Protein AF-A0A2V7GIM9-F1 (afdb_monomer)

Solvent-accessible surface area (backbone atoms only — not comparable to full-atom values): 9422 Å² total; per-residue (Å²): 139,86,80,88,76,72,84,73,80,73,72,78,61,65,53,67,63,50,50,53,49,52,52,52,50,52,51,50,53,53,51,40,52,75,70,67,44,66,93,39,81,30,54,75,50,49,66,58,53,51,53,49,50,50,38,48,50,48,23,52,50,45,50,46,54,62,48,48,76,76,36,71,74,48,59,63,54,50,56,54,47,54,58,53,47,54,73,57,29,66,76,93,49,62,72,84,76,50,60,102,47,71,67,38,56,54,35,72,69,33,68,66,32,55,52,51,50,52,53,45,36,22,61,64,69,36,42,74,79,55,64,67,60,53,51,51,53,45,52,53,32,52,50,46,31,55,50,27,52,53,50,44,62,70,45,47,74,62,54,68,76,79,109

Structure (mmCIF, N/CA/C/O backbone):
data_AF-A0A2V7GIM9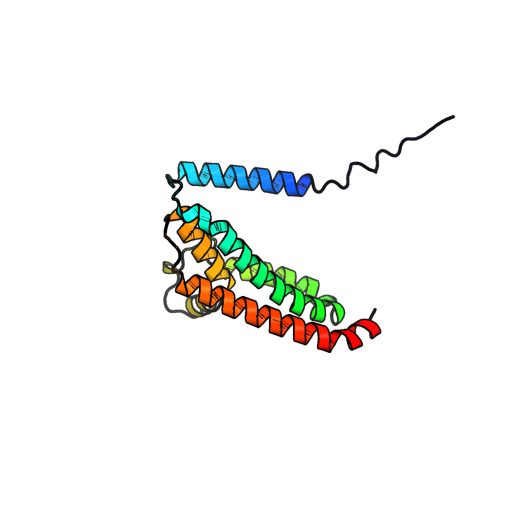-F1
#
_entry.id   AF-A0A2V7GIM9-F1
#
loop_
_atom_site.group_PDB
_atom_site.id
_atom_site.type_symbol
_atom_site.label_atom_id
_atom_site.label_alt_id
_atom_site.label_comp_id
_atom_site.label_asym_id
_atom_site.label_entity_id
_atom_site.label_seq_id
_atom_site.pdbx_PDB_ins_code
_atom_site.Cartn_x
_atom_site.Cartn_y
_atom_site.Cartn_z
_atom_site.occupancy
_atom_site.B_iso_or_equiv
_atom_site.auth_seq_id
_atom_site.auth_comp_id
_atom_site.auth_asym_id
_atom_site.auth_atom_id
_atom_site.pdbx_PDB_model_num
ATOM 1 N N . MET A 1 1 ? -52.213 22.295 -13.008 1.00 60.81 1 MET A N 1
ATOM 2 C CA . MET A 1 1 ? -51.079 21.726 -12.247 1.00 60.81 1 MET A CA 1
ATOM 3 C C . MET A 1 1 ? -50.931 20.270 -12.655 1.00 60.81 1 MET A C 1
ATOM 5 O O . MET A 1 1 ? -51.932 19.568 -12.582 1.00 60.81 1 MET A O 1
ATOM 9 N N . PRO A 1 2 ? -49.778 19.857 -13.207 1.00 51.56 2 PRO A N 1
ATOM 10 C CA . PRO A 1 2 ? -48.997 18.851 -12.476 1.00 51.56 2 PRO A CA 1
ATOM 11 C C . PRO A 1 2 ? -47.466 18.933 -12.667 1.00 51.56 2 PRO A C 1
ATOM 13 O O . PRO A 1 2 ? -46.963 19.267 -13.734 1.00 51.56 2 PRO A O 1
ATOM 16 N N . GLY A 1 3 ? -46.751 18.519 -11.616 1.00 51.31 3 GLY A N 1
ATOM 17 C CA . GLY A 1 3 ? -45.569 17.663 -11.735 1.00 51.31 3 GLY A CA 1
ATOM 18 C C . GLY A 1 3 ? -44.229 18.327 -12.033 1.00 51.31 3 GLY A C 1
ATOM 19 O O . GLY A 1 3 ? -43.654 18.097 -13.093 1.00 51.31 3 GLY A O 1
ATOM 20 N N . SER A 1 4 ? -43.664 19.051 -11.063 1.00 59.31 4 SER A N 1
ATOM 21 C CA . SER A 1 4 ? -42.223 19.315 -11.016 1.00 59.31 4 SER A CA 1
ATOM 22 C C . SER A 1 4 ? -41.471 17.987 -10.863 1.00 59.31 4 SER A C 1
ATOM 24 O O . SER A 1 4 ? -41.283 17.481 -9.758 1.00 59.31 4 SER A O 1
ATOM 26 N N . VAL A 1 5 ? -41.076 17.391 -11.988 1.00 62.81 5 VAL A N 1
ATOM 27 C CA . VAL A 1 5 ? -40.199 16.220 -12.011 1.00 62.81 5 VAL A CA 1
ATOM 28 C C . VAL A 1 5 ? -38.832 16.653 -11.484 1.00 62.81 5 VAL A C 1
ATOM 30 O O . VAL A 1 5 ? -38.122 17.456 -12.091 1.00 62.81 5 VAL A O 1
ATOM 33 N N . ASN A 1 6 ? -38.496 16.146 -10.304 1.00 58.19 6 ASN A N 1
ATOM 34 C CA . ASN A 1 6 ? -37.291 16.472 -9.558 1.00 58.19 6 ASN A CA 1
ATOM 35 C C . ASN A 1 6 ? -36.029 16.128 -10.374 1.00 58.19 6 ASN A C 1
ATOM 37 O O . ASN A 1 6 ? -35.617 14.972 -10.449 1.00 58.19 6 ASN A O 1
ATOM 41 N N . ARG A 1 7 ? -35.357 17.152 -10.923 1.00 59.22 7 ARG A N 1
ATOM 42 C CA . ARG A 1 7 ? -34.056 17.064 -11.633 1.00 59.22 7 ARG A CA 1
ATOM 43 C C . ARG A 1 7 ? -32.886 16.542 -10.777 1.00 59.22 7 ARG A C 1
ATOM 45 O O . ARG A 1 7 ? -31.775 16.397 -11.278 1.00 59.22 7 ARG A O 1
ATOM 52 N N . TRP A 1 8 ? -33.117 16.258 -9.498 1.00 58.28 8 TRP A N 1
ATOM 53 C CA . TRP A 1 8 ? -32.091 15.920 -8.509 1.00 58.28 8 TRP A CA 1
ATOM 54 C C . TRP A 1 8 ? -31.719 14.430 -8.461 1.00 58.28 8 TRP A C 1
ATOM 56 O O . TRP A 1 8 ? -30.720 14.068 -7.847 1.00 58.28 8 TRP A O 1
ATOM 66 N N . SER A 1 9 ? -32.457 13.562 -9.161 1.00 57.31 9 SER A N 1
ATOM 67 C CA . SER A 1 9 ? -32.263 12.105 -9.087 1.00 57.31 9 SER A CA 1
ATOM 68 C C . SER A 1 9 ? -31.246 11.519 -10.083 1.00 57.31 9 SER A C 1
ATOM 70 O O . SER A 1 9 ? -31.106 10.307 -10.137 1.00 57.31 9 SER A O 1
ATOM 72 N N . ILE A 1 10 ? -30.537 12.317 -10.890 1.00 55.12 10 ILE A N 1
ATOM 73 C CA . ILE A 1 10 ? -29.573 11.782 -11.889 1.00 55.12 10 ILE A CA 1
ATOM 74 C C . ILE A 1 10 ? -28.126 12.232 -11.588 1.00 55.12 10 ILE A C 1
ATOM 76 O O . ILE A 1 10 ? -27.184 11.876 -12.286 1.00 55.12 10 ILE A O 1
ATOM 80 N N . ARG A 1 11 ? -27.905 12.996 -10.508 1.00 56.44 11 ARG A N 1
ATOM 81 C CA . ARG A 1 11 ? -26.582 13.546 -10.145 1.00 56.44 11 ARG A CA 1
ATOM 82 C C . ARG A 1 11 ? -25.731 12.680 -9.209 1.00 56.44 11 ARG A C 1
ATOM 84 O O . ARG A 1 11 ? -24.609 13.069 -8.919 1.00 56.44 11 ARG A O 1
ATOM 91 N N . HIS A 1 12 ? -26.230 11.536 -8.748 1.00 58.19 12 HIS A N 1
ATOM 92 C CA . HIS A 1 12 ? -25.503 10.637 -7.839 1.00 58.19 12 HIS A CA 1
ATOM 93 C C . HIS A 1 12 ? -24.808 9.472 -8.553 1.00 58.19 12 HIS A C 1
ATOM 95 O O . HIS A 1 12 ? -24.277 8.578 -7.898 1.00 58.19 12 HIS A O 1
ATOM 101 N N . LEU A 1 13 ? -24.768 9.480 -9.890 1.00 59.03 13 LEU A N 1
ATOM 102 C CA . LEU A 1 13 ? -23.818 8.631 -10.595 1.00 59.03 13 LEU A CA 1
ATOM 103 C C . LEU A 1 13 ? -22.409 9.011 -10.102 1.00 59.03 13 LEU A C 1
ATOM 105 O O . LEU A 1 13 ? -22.065 10.194 -10.172 1.00 59.03 13 LEU A O 1
ATOM 109 N N . PRO A 1 14 ? -21.554 8.052 -9.702 1.00 59.22 14 PRO A N 1
ATOM 110 C CA . PRO A 1 14 ? -20.117 8.271 -9.503 1.00 59.22 14 PRO A CA 1
ATOM 111 C C . PRO A 1 14 ? -19.399 8.557 -10.842 1.00 59.22 14 PRO A C 1
ATOM 113 O O . PRO A 1 14 ? -18.233 8.215 -11.036 1.00 59.22 14 PRO A O 1
ATOM 116 N N . ALA A 1 15 ? -20.107 9.183 -11.788 1.00 63.34 15 ALA A N 1
ATOM 117 C CA . ALA A 1 15 ? -19.657 9.600 -13.098 1.00 63.34 15 ALA A CA 1
ATOM 118 C C . ALA A 1 15 ? -18.351 10.399 -13.041 1.00 63.34 15 ALA A C 1
ATOM 120 O O . ALA A 1 15 ? -17.478 10.055 -13.829 1.00 63.34 15 ALA A O 1
ATOM 121 N N . PRO A 1 16 ? -18.140 11.376 -12.129 1.00 72.69 16 PRO A N 1
ATOM 122 C CA . PRO A 1 16 ? -16.874 12.108 -12.113 1.00 72.69 16 PRO A CA 1
ATOM 123 C C . PRO A 1 16 ? -15.676 11.185 -11.848 1.00 72.69 16 PRO A C 1
ATOM 125 O O . PRO A 1 16 ? -14.772 11.122 -12.670 1.00 72.69 16 PRO A O 1
ATOM 128 N N . HIS A 1 17 ? -15.725 10.356 -10.802 1.00 76.19 17 HIS A N 1
ATOM 129 C CA . HIS A 1 17 ? -14.633 9.424 -10.489 1.00 76.19 17 HIS A CA 1
ATOM 130 C C . HIS A 1 17 ? -14.437 8.340 -11.552 1.00 76.19 17 HIS A C 1
ATOM 132 O O . HIS A 1 17 ? -13.318 7.897 -11.797 1.00 76.19 17 HIS A O 1
ATOM 138 N N . THR A 1 18 ? -15.523 7.912 -12.199 1.00 81.38 18 THR A N 1
ATOM 139 C CA . THR A 1 18 ? -15.446 6.948 -13.303 1.00 81.38 18 THR A CA 1
ATOM 140 C C . THR A 1 18 ? -14.760 7.571 -14.517 1.00 81.38 18 THR A C 1
ATOM 142 O O . THR A 1 18 ? -13.926 6.928 -15.146 1.00 81.38 18 THR A O 1
ATOM 145 N N . ILE A 1 19 ? -15.075 8.829 -14.831 1.00 84.62 19 ILE A N 1
ATOM 146 C CA . ILE A 1 19 ? -14.440 9.581 -15.917 1.00 84.62 19 ILE A CA 1
ATOM 147 C C . ILE A 1 19 ? -12.956 9.792 -15.608 1.00 84.62 19 ILE A C 1
ATOM 149 O O . ILE A 1 19 ? -12.127 9.496 -16.465 1.00 84.62 19 ILE A O 1
ATOM 153 N N . ASP A 1 20 ? -12.612 10.203 -14.385 1.00 85.56 20 ASP A N 1
ATOM 154 C CA . ASP A 1 20 ? -11.218 10.362 -13.952 1.00 85.56 20 ASP A CA 1
ATOM 155 C C . ASP A 1 20 ? -10.435 9.050 -14.099 1.00 85.56 20 ASP A C 1
ATOM 157 O O . ASP A 1 20 ? -9.331 9.030 -14.646 1.00 85.56 20 ASP A O 1
ATOM 161 N N . PHE A 1 21 ? -11.035 7.931 -13.679 1.00 82.88 21 PHE A N 1
ATOM 162 C CA . PHE A 1 21 ? -10.451 6.602 -13.835 1.00 82.88 21 PHE A CA 1
ATOM 163 C C . PHE A 1 21 ? -10.249 6.223 -15.307 1.00 82.88 21 PHE A C 1
ATOM 165 O O . PHE A 1 21 ? -9.180 5.734 -15.667 1.00 82.88 21 PHE A O 1
ATOM 172 N N . LEU A 1 22 ? -11.242 6.459 -16.169 1.00 87.38 22 LEU A N 1
ATOM 173 C CA . LEU A 1 22 ? -11.145 6.157 -17.601 1.00 87.38 22 LEU A CA 1
ATOM 174 C C . LEU A 1 22 ? -10.068 7.003 -18.289 1.00 87.38 22 LEU A C 1
ATOM 176 O O . LEU A 1 22 ? -9.305 6.473 -19.097 1.00 87.38 22 LEU A O 1
ATOM 180 N N . ILE A 1 23 ? -9.974 8.290 -17.946 1.00 88.12 23 ILE A N 1
ATOM 181 C CA . ILE A 1 23 ? -8.939 9.193 -18.462 1.00 88.12 23 ILE A CA 1
ATOM 182 C C . ILE A 1 23 ? -7.555 8.714 -18.013 1.00 88.12 23 ILE A C 1
ATOM 184 O O . ILE A 1 23 ? -6.660 8.568 -18.848 1.00 88.12 23 ILE A O 1
ATOM 188 N N . ALA A 1 24 ? -7.381 8.417 -16.722 1.00 86.12 24 ALA A N 1
ATOM 189 C CA . ALA A 1 24 ? -6.117 7.924 -16.180 1.00 86.12 24 ALA A CA 1
ATOM 190 C C . ALA A 1 24 ? -5.713 6.580 -16.807 1.00 86.12 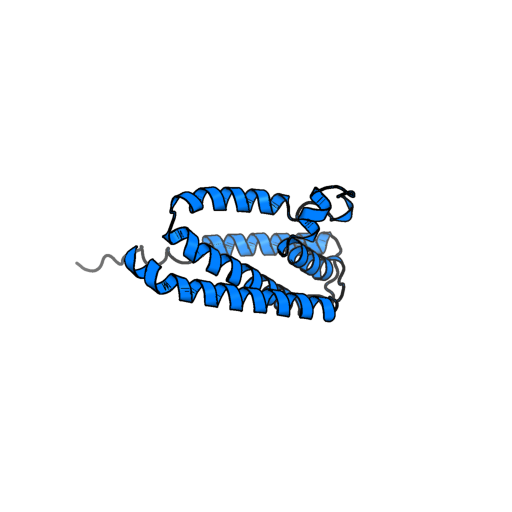24 ALA A C 1
ATOM 192 O O . ALA A 1 24 ? -4.565 6.411 -17.215 1.00 86.12 24 ALA A O 1
ATOM 193 N N . MET A 1 25 ? -6.659 5.648 -16.954 1.00 83.94 25 MET A N 1
ATOM 194 C CA . MET A 1 25 ? -6.426 4.354 -17.596 1.00 83.94 25 MET A CA 1
ATOM 195 C C . MET A 1 25 ? -6.012 4.524 -19.060 1.00 83.94 25 MET A C 1
ATOM 197 O O . MET A 1 25 ? -5.031 3.923 -19.495 1.00 83.94 25 MET A O 1
ATOM 201 N N . GLY A 1 26 ? -6.716 5.375 -19.813 1.00 86.94 26 GLY A N 1
ATOM 202 C CA . GLY A 1 26 ? -6.371 5.681 -21.201 1.00 86.94 26 GLY A CA 1
ATOM 203 C C . GLY A 1 26 ? -4.961 6.259 -21.322 1.00 86.94 26 GLY A C 1
ATOM 204 O O . GLY A 1 26 ? -4.167 5.787 -22.136 1.00 86.94 26 GLY A O 1
ATOM 205 N N . PHE A 1 27 ? -4.616 7.214 -20.458 1.00 88.69 27 PHE A N 1
ATOM 206 C CA . PHE A 1 27 ? -3.267 7.770 -20.388 1.00 88.69 27 PHE A CA 1
ATOM 207 C C . PHE A 1 27 ? -2.213 6.695 -20.080 1.00 88.69 27 PHE A C 1
ATOM 209 O O . PHE A 1 27 ? -1.197 6.627 -20.772 1.00 88.69 27 PHE A O 1
ATOM 216 N N . CYS A 1 28 ? -2.464 5.813 -19.108 1.00 82.56 28 CYS A N 1
ATOM 217 C CA . CYS A 1 28 ? -1.560 4.711 -18.771 1.00 82.56 28 CYS A CA 1
ATOM 218 C C . CYS A 1 28 ? -1.342 3.744 -19.942 1.00 82.56 28 CYS A C 1
ATOM 220 O O . CYS A 1 28 ? -0.207 3.336 -20.184 1.00 82.56 28 CYS A O 1
ATOM 222 N N . VAL A 1 29 ? -2.395 3.395 -20.688 1.00 83.12 29 VAL A N 1
ATOM 223 C CA . VAL A 1 29 ? -2.288 2.507 -21.859 1.00 83.12 29 VAL A CA 1
ATOM 224 C C . VAL A 1 29 ? -1.462 3.159 -22.968 1.00 83.12 29 VAL A C 1
ATOM 226 O O . VAL A 1 29 ? -0.581 2.513 -23.538 1.00 83.12 29 VAL A O 1
ATOM 229 N N . ILE A 1 30 ? -1.701 4.443 -23.249 1.00 86.00 30 ILE A N 1
ATOM 230 C CA . ILE A 1 30 ? -0.925 5.195 -24.245 1.00 86.00 30 ILE A CA 1
ATOM 231 C C . ILE A 1 30 ? 0.544 5.269 -23.820 1.00 86.00 30 ILE A C 1
ATOM 233 O O . ILE A 1 30 ? 1.426 4.974 -24.625 1.00 86.00 30 ILE A O 1
ATOM 237 N N . ALA A 1 31 ? 0.814 5.609 -22.558 1.00 83.19 31 ALA A N 1
ATOM 238 C CA . ALA A 1 31 ? 2.168 5.667 -22.020 1.00 83.19 31 ALA A CA 1
ATOM 239 C C . ALA A 1 31 ? 2.881 4.311 -22.138 1.00 83.19 31 ALA A C 1
ATOM 241 O O . ALA A 1 31 ? 4.010 4.264 -22.620 1.00 83.19 31 ALA A O 1
ATOM 242 N N . ALA A 1 32 ? 2.209 3.208 -21.792 1.00 79.75 32 ALA A N 1
ATOM 243 C CA . ALA A 1 32 ? 2.761 1.861 -21.925 1.00 79.75 32 ALA A CA 1
ATOM 244 C C . ALA A 1 32 ? 3.115 1.518 -23.383 1.00 79.75 32 ALA A C 1
ATOM 246 O O . ALA A 1 32 ? 4.197 0.987 -23.648 1.00 79.75 32 ALA A O 1
ATOM 247 N N . TYR A 1 33 ? 2.245 1.873 -24.335 1.00 81.31 33 TYR A N 1
ATOM 248 C CA . TYR A 1 33 ? 2.498 1.653 -25.759 1.00 81.31 33 TYR A CA 1
ATOM 249 C C . TYR A 1 33 ? 3.687 2.482 -26.269 1.00 81.31 33 TYR A C 1
ATOM 251 O O . TYR A 1 33 ? 4.558 1.953 -26.960 1.00 81.31 33 TYR A O 1
ATOM 259 N N . VAL A 1 34 ? 3.774 3.760 -25.881 1.00 84.69 34 VAL A N 1
ATOM 260 C CA . VAL A 1 34 ? 4.900 4.648 -26.230 1.00 84.69 34 VAL A CA 1
ATOM 261 C C . VAL A 1 34 ? 6.213 4.164 -25.606 1.00 84.69 34 VAL A C 1
ATOM 263 O O . VAL A 1 34 ? 7.261 4.260 -26.240 1.00 84.69 34 VAL A O 1
ATOM 266 N N . SER A 1 35 ? 6.173 3.588 -24.402 1.00 76.69 35 SER A N 1
ATOM 267 C CA . SER A 1 35 ? 7.336 2.971 -23.748 1.00 76.69 35 SER A CA 1
ATOM 268 C C . SER A 1 35 ? 7.799 1.657 -24.399 1.00 76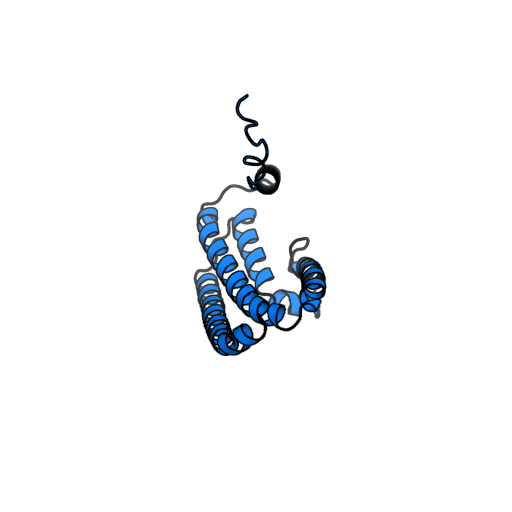.69 35 SER A C 1
ATOM 270 O O . SER A 1 35 ? 8.781 1.076 -23.945 1.00 76.69 35 SER A O 1
ATOM 272 N N . GLY A 1 36 ? 7.129 1.176 -25.454 1.00 75.06 36 GLY A N 1
ATOM 273 C CA . GLY A 1 36 ? 7.511 -0.045 -26.170 1.00 75.06 36 GLY A CA 1
ATOM 274 C C . GLY A 1 36 ? 7.188 -1.339 -25.417 1.00 75.06 36 GLY A C 1
ATOM 275 O O . GLY A 1 36 ? 7.683 -2.406 -25.789 1.00 75.06 36 GLY A O 1
ATOM 276 N N . VAL A 1 37 ? 6.358 -1.260 -24.373 1.00 74.31 37 VAL A N 1
ATOM 277 C CA . VAL A 1 37 ? 5.944 -2.416 -23.574 1.00 74.31 37 VAL A CA 1
ATOM 278 C C . VAL A 1 37 ? 5.069 -3.321 -24.434 1.00 74.31 37 VAL A C 1
ATOM 280 O O . VAL A 1 37 ? 4.002 -2.924 -24.906 1.00 74.31 37 VAL A O 1
ATOM 283 N N . ARG A 1 38 ? 5.513 -4.562 -24.645 1.00 69.31 38 ARG A N 1
ATOM 284 C CA . ARG A 1 38 ? 4.720 -5.570 -25.353 1.00 69.31 38 ARG A CA 1
ATOM 285 C C . ARG A 1 38 ? 3.824 -6.298 -24.351 1.00 69.31 38 ARG A C 1
ATOM 287 O O . ARG A 1 38 ? 4.349 -6.799 -23.358 1.00 69.31 38 ARG A O 1
ATOM 294 N N . PRO A 1 39 ? 2.505 -6.403 -24.597 1.00 65.56 39 PRO A N 1
ATOM 295 C CA . PRO A 1 39 ? 1.623 -7.163 -23.723 1.00 65.56 39 PRO A CA 1
ATOM 296 C C . PRO A 1 39 ? 2.068 -8.630 -23.707 1.00 65.56 39 PRO A C 1
ATOM 298 O O . PRO A 1 39 ? 1.972 -9.340 -24.706 1.00 65.56 39 PRO A O 1
ATOM 301 N N . SER A 1 40 ? 2.608 -9.056 -22.569 1.00 73.94 40 SER A N 1
ATOM 302 C CA . SER A 1 40 ? 3.012 -10.436 -22.302 1.00 73.94 40 SER A CA 1
ATOM 303 C C . SER A 1 40 ? 1.856 -11.205 -21.655 1.00 73.94 40 SER A C 1
ATOM 305 O O . SER A 1 40 ? 1.010 -10.614 -20.980 1.00 73.94 40 SER A O 1
ATOM 307 N N . SER A 1 41 ? 1.839 -12.536 -21.781 1.00 75.25 41 SER A N 1
ATOM 308 C CA . SER A 1 41 ? 0.865 -13.412 -21.103 1.00 75.25 41 SER A CA 1
ATOM 309 C C . SER A 1 41 ? 0.852 -13.235 -19.577 1.00 75.25 41 SER A C 1
ATOM 311 O O . SER A 1 41 ? -0.135 -13.566 -18.922 1.00 75.25 41 SER A O 1
ATOM 313 N N . SER A 1 42 ? 1.915 -12.657 -19.009 1.00 78.88 42 SER A N 1
ATOM 314 C CA . SER A 1 42 ? 2.027 -12.294 -17.592 1.00 78.88 42 SER A CA 1
ATOM 315 C C . SER A 1 42 ? 0.922 -11.341 -17.116 1.00 78.88 42 SER A C 1
ATOM 317 O O . SER A 1 42 ? 0.561 -11.381 -15.942 1.00 78.88 42 SER A O 1
ATOM 319 N N . VAL A 1 43 ? 0.312 -10.550 -18.010 1.00 79.38 43 VAL A N 1
ATOM 320 C CA . VAL A 1 43 ? -0.828 -9.660 -17.696 1.00 79.38 43 VAL A CA 1
ATOM 321 C C . VAL A 1 43 ? -2.009 -10.429 -17.084 1.00 79.38 43 VAL A C 1
ATOM 323 O O . VAL A 1 43 ? -2.737 -9.881 -16.258 1.00 79.38 43 VAL A O 1
ATOM 326 N N . LEU A 1 44 ? -2.161 -11.723 -17.392 1.00 82.56 44 LEU A N 1
ATOM 327 C CA . LEU A 1 44 ? -3.205 -12.576 -16.814 1.00 82.56 44 LEU A CA 1
ATOM 328 C C . LEU A 1 44 ? -3.058 -12.778 -15.292 1.00 82.56 44 LEU A C 1
ATOM 330 O O . LEU A 1 44 ? -4.019 -13.173 -14.637 1.00 82.56 44 LEU A O 1
ATOM 334 N N . PHE A 1 45 ? -1.893 -12.474 -14.708 1.00 84.25 45 PHE A N 1
ATOM 335 C CA . PHE A 1 45 ? -1.667 -12.516 -13.259 1.00 84.25 45 PHE A CA 1
ATOM 336 C C . PHE A 1 45 ? -2.063 -11.221 -12.533 1.00 84.25 45 PHE A C 1
ATOM 338 O O . PHE A 1 45 ? -2.108 -11.213 -11.300 1.00 84.25 45 PHE A O 1
ATOM 345 N N . LEU A 1 46 ? -2.413 -10.144 -13.250 1.00 84.56 46 LEU A N 1
ATOM 346 C CA . LEU A 1 46 ? -2.889 -8.898 -12.631 1.00 84.56 46 LEU A CA 1
ATOM 347 C C . LEU A 1 46 ? -4.102 -9.086 -11.707 1.00 84.56 46 LEU A C 1
ATOM 349 O O . LEU A 1 46 ? -4.063 -8.544 -10.603 1.00 84.56 46 LEU A O 1
ATOM 353 N N . PRO A 1 47 ? -5.144 -9.869 -12.061 1.00 86.94 47 PRO A N 1
ATOM 354 C CA . PRO A 1 47 ? -6.249 -10.154 -11.147 1.00 86.94 47 PRO A CA 1
ATOM 355 C C . PRO A 1 47 ? -5.783 -10.752 -9.816 1.00 86.94 47 PRO A C 1
ATOM 357 O O . PRO A 1 47 ? -6.333 -10.430 -8.768 1.00 86.94 47 PRO A O 1
ATOM 360 N N . CYS A 1 48 ? -4.734 -11.578 -9.828 1.00 88.75 48 CYS A N 1
ATOM 361 C CA . CYS A 1 48 ? -4.182 -12.150 -8.605 1.00 88.75 48 CYS A CA 1
ATOM 362 C C . CYS A 1 48 ? -3.500 -11.083 -7.734 1.00 88.75 48 CYS A C 1
ATOM 364 O O . CYS A 1 48 ? -3.725 -11.035 -6.524 1.00 88.75 48 CYS A O 1
ATOM 366 N N . VAL A 1 49 ? -2.740 -10.169 -8.346 1.00 89.88 49 VAL A N 1
ATOM 367 C CA . VAL A 1 49 ? -2.159 -9.016 -7.637 1.00 89.88 49 VAL A CA 1
ATOM 368 C C . VAL A 1 49 ? -3.254 -8.119 -7.055 1.00 89.88 49 VAL A C 1
ATOM 370 O O . VAL A 1 49 ? -3.125 -7.668 -5.919 1.00 89.88 49 VAL A O 1
ATOM 373 N N . LEU A 1 50 ? -4.361 -7.910 -7.775 1.00 90.19 50 LEU A N 1
ATOM 374 C CA . LEU A 1 50 ? -5.510 -7.152 -7.268 1.00 90.19 50 LEU A CA 1
ATOM 375 C C . LEU A 1 50 ? -6.160 -7.822 -6.052 1.00 90.19 50 LEU A C 1
ATOM 377 O O . LEU A 1 50 ? -6.512 -7.127 -5.103 1.00 90.19 50 LEU A O 1
ATOM 381 N N . ILE A 1 51 ? -6.274 -9.154 -6.035 1.00 92.81 51 ILE A N 1
ATOM 382 C CA . ILE A 1 51 ? -6.765 -9.896 -4.862 1.00 92.81 51 ILE A CA 1
ATOM 383 C C . ILE A 1 51 ? -5.829 -9.690 -3.665 1.00 92.81 51 ILE A C 1
ATOM 385 O O . ILE A 1 51 ? -6.295 -9.405 -2.562 1.00 92.81 51 ILE A O 1
ATOM 389 N N . LEU A 1 52 ? -4.513 -9.784 -3.866 1.00 93.12 52 LEU A N 1
ATOM 390 C CA . LEU A 1 52 ? -3.540 -9.532 -2.798 1.00 93.12 52 LEU A CA 1
ATOM 391 C C . LEU A 1 52 ? -3.623 -8.096 -2.271 1.00 93.12 52 LEU A C 1
ATOM 393 O O . LEU A 1 52 ? -3.631 -7.884 -1.058 1.00 93.12 52 LEU A O 1
ATOM 397 N N . GLN A 1 53 ? -3.729 -7.119 -3.173 1.00 92.75 53 GLN A N 1
ATOM 398 C CA . GLN A 1 53 ? -3.906 -5.714 -2.821 1.00 92.75 53 GLN A CA 1
ATOM 399 C C . GLN A 1 53 ? -5.206 -5.502 -2.035 1.00 92.75 53 GLN A C 1
ATOM 401 O O . GLN A 1 53 ? -5.214 -4.780 -1.039 1.00 92.75 53 GLN A O 1
ATOM 406 N N . PHE A 1 54 ? -6.294 -6.155 -2.443 1.00 93.69 54 PHE A N 1
ATOM 407 C CA . PHE A 1 54 ? -7.572 -6.098 -1.743 1.00 93.69 54 PHE A CA 1
ATOM 408 C C . PHE A 1 54 ? -7.469 -6.656 -0.320 1.00 93.69 54 PHE A C 1
ATOM 410 O O . PHE A 1 54 ? -7.942 -6.014 0.619 1.00 93.69 54 PHE A O 1
ATOM 417 N N . LEU A 1 55 ? -6.815 -7.806 -0.130 1.00 94.81 55 LEU A N 1
ATOM 418 C CA . LEU A 1 55 ? -6.588 -8.373 1.203 1.00 94.81 55 LEU A CA 1
ATOM 419 C C . LEU A 1 55 ? -5.759 -7.429 2.078 1.00 94.81 55 LEU A C 1
ATOM 421 O O . LEU A 1 55 ? -6.104 -7.229 3.242 1.00 94.81 55 LEU A O 1
ATOM 425 N N . LEU A 1 56 ? -4.710 -6.821 1.511 1.00 94.31 56 LEU A N 1
ATOM 426 C CA . LEU A 1 56 ? -3.870 -5.852 2.212 1.00 94.31 56 LEU A CA 1
ATOM 427 C C . LEU A 1 56 ? -4.695 -4.668 2.720 1.00 94.31 56 LEU A C 1
ATOM 429 O O . LEU A 1 56 ? -4.661 -4.341 3.905 1.00 94.31 56 LEU A O 1
ATOM 433 N N . VAL A 1 57 ? -5.468 -4.045 1.831 1.00 94.25 57 VAL A N 1
ATOM 434 C CA . VAL A 1 57 ? -6.327 -2.913 2.199 1.00 94.25 57 VAL A CA 1
ATOM 435 C C . VAL A 1 57 ? -7.373 -3.347 3.225 1.00 94.25 57 VAL A C 1
ATOM 437 O O . VAL A 1 57 ? -7.606 -2.626 4.187 1.00 94.25 57 VAL A O 1
ATOM 440 N N . SER A 1 58 ? -7.941 -4.546 3.087 1.00 94.75 58 SER A N 1
ATOM 441 C CA . SER A 1 58 ? -8.993 -5.047 3.978 1.00 94.75 58 SER A CA 1
ATOM 442 C C . SER A 1 58 ? -8.553 -5.124 5.440 1.00 94.75 58 SER A C 1
ATOM 444 O O . SER A 1 58 ? -9.262 -4.620 6.311 1.00 94.75 58 SER A O 1
ATOM 446 N N . TRP A 1 59 ? -7.394 -5.722 5.742 1.00 94.44 59 TRP A N 1
ATOM 447 C CA . TRP A 1 59 ? -6.952 -5.820 7.139 1.00 94.44 59 TRP A CA 1
ATOM 448 C C . TRP A 1 59 ? -6.567 -4.456 7.715 1.00 94.44 59 TRP A C 1
ATOM 450 O O . TRP A 1 59 ? -6.889 -4.179 8.870 1.00 94.44 59 TRP A O 1
ATOM 460 N N . VAL A 1 60 ? -5.950 -3.578 6.914 1.00 93.31 60 VAL A N 1
ATOM 461 C CA . VAL A 1 60 ? -5.627 -2.205 7.337 1.00 93.31 60 VAL A CA 1
ATOM 462 C C . VAL A 1 60 ? -6.906 -1.432 7.645 1.00 93.31 60 VAL A C 1
ATOM 464 O O . VAL A 1 60 ? -7.011 -0.842 8.716 1.00 93.31 60 VAL A O 1
ATOM 467 N N . SER A 1 61 ? -7.892 -1.463 6.747 1.00 93.19 61 SER A N 1
ATOM 468 C CA . SER A 1 61 ? -9.173 -0.773 6.914 1.00 93.19 61 SER A CA 1
ATOM 469 C C . SER A 1 61 ? -9.960 -1.293 8.116 1.00 93.19 61 SER A C 1
ATOM 471 O O . SER A 1 61 ? -10.541 -0.487 8.839 1.00 93.19 61 SER A O 1
ATOM 473 N N . LEU A 1 62 ? -9.941 -2.605 8.378 1.00 92.19 62 LEU A N 1
ATOM 474 C CA . LEU A 1 62 ? -10.560 -3.182 9.576 1.00 92.19 62 LEU A CA 1
ATOM 475 C C . LEU A 1 62 ? -9.924 -2.631 10.856 1.00 92.19 62 LEU A C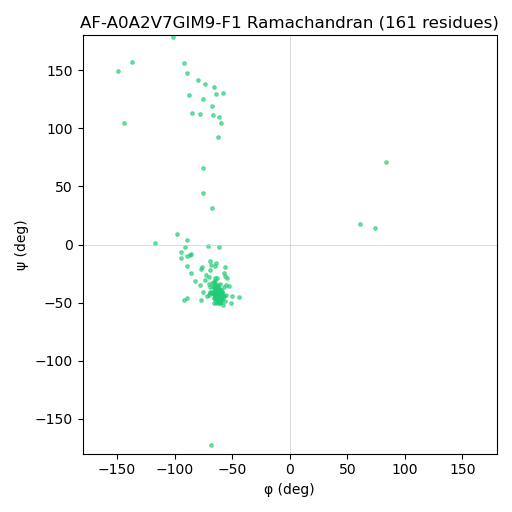 1
ATOM 477 O O . LEU A 1 62 ? -10.644 -2.169 11.739 1.00 92.19 62 LEU A O 1
ATOM 481 N N . LEU A 1 63 ? -8.591 -2.613 10.944 1.00 90.88 63 LEU A N 1
ATOM 482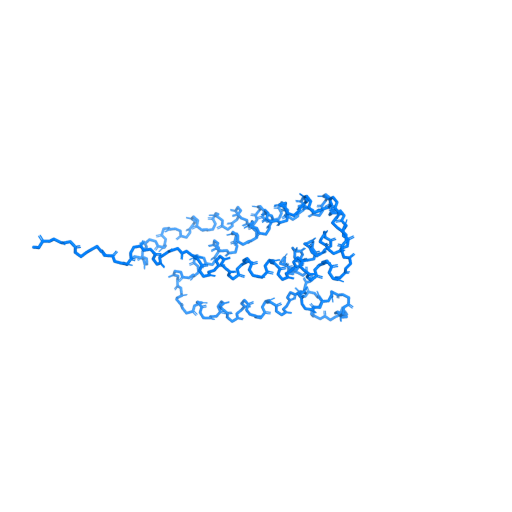 C CA . LEU A 1 63 ? -7.897 -2.041 12.103 1.00 90.88 63 LEU A CA 1
ATOM 483 C C . LEU A 1 63 ? -8.186 -0.546 12.255 1.00 90.88 63 LEU A C 1
ATOM 485 O O . LEU A 1 63 ? -8.457 -0.076 13.359 1.00 90.88 63 LEU A O 1
ATOM 489 N N . LEU A 1 64 ? -8.172 0.191 11.145 1.00 90.06 64 L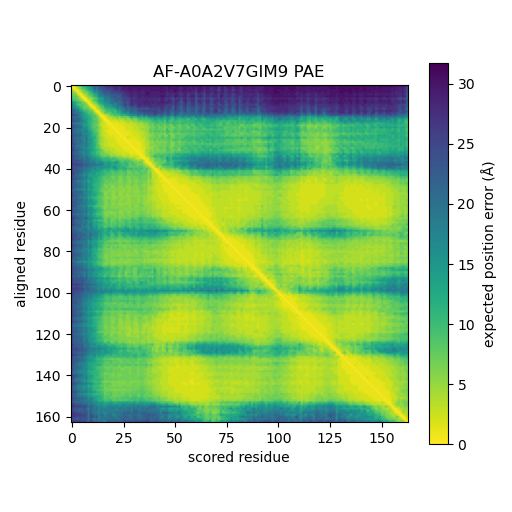EU A N 1
ATOM 490 C CA . LEU A 1 64 ? -8.451 1.620 11.148 1.00 90.06 64 LEU A CA 1
ATOM 491 C C . LEU A 1 64 ? -9.884 1.928 11.587 1.00 90.06 64 L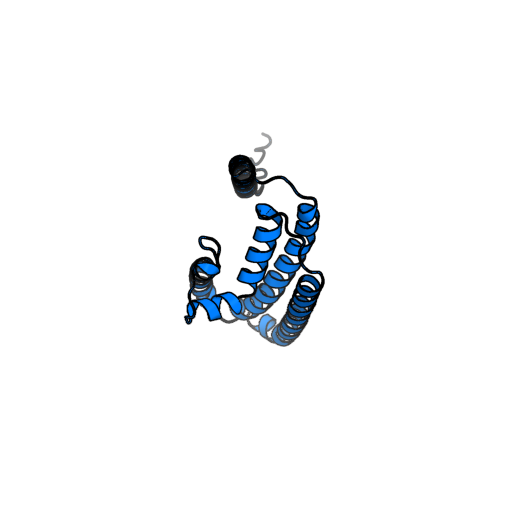EU A C 1
ATOM 493 O O . LEU A 1 64 ? -10.096 2.890 12.316 1.00 90.06 64 LEU A O 1
ATOM 497 N N . SER A 1 65 ? -10.857 1.103 11.196 1.00 89.50 65 SER A N 1
ATOM 498 C CA . SER A 1 65 ? -12.260 1.302 11.569 1.00 89.50 65 SER A CA 1
ATOM 499 C C . SER A 1 65 ? -12.461 1.303 13.087 1.00 89.50 65 SER A C 1
ATOM 501 O O . SER A 1 65 ? -13.140 2.184 13.608 1.00 89.50 65 SER A O 1
ATOM 503 N N . CYS A 1 66 ? -11.781 0.408 13.813 1.00 86.88 66 CYS A N 1
ATOM 504 C CA . CYS A 1 66 ? -11.803 0.395 15.278 1.00 86.88 66 CYS A CA 1
ATOM 505 C C . CYS A 1 66 ? -11.243 1.694 15.868 1.00 86.88 66 CYS A C 1
ATOM 507 O O . CYS A 1 66 ? -11.732 2.198 16.874 1.00 86.88 66 CYS A O 1
ATOM 509 N N . VAL A 1 67 ? -10.192 2.223 15.246 1.00 87.25 67 VAL A N 1
ATOM 510 C CA . VAL A 1 67 ? -9.452 3.388 15.732 1.00 87.25 67 VAL A CA 1
ATOM 511 C C . VAL A 1 67 ? -10.228 4.688 15.486 1.00 87.25 67 VAL A C 1
ATOM 513 O O . VAL A 1 67 ? -10.290 5.540 16.370 1.00 87.25 67 VAL A O 1
ATOM 516 N N . PHE A 1 68 ? -10.871 4.822 14.325 1.00 86.38 68 PHE A N 1
ATOM 517 C CA . PHE A 1 68 ? -11.637 6.015 13.944 1.00 86.38 68 PHE A CA 1
ATOM 518 C C . PHE A 1 68 ? -12.864 6.260 14.829 1.00 86.38 68 PHE A C 1
ATOM 520 O O . PHE A 1 68 ? -13.223 7.413 15.056 1.00 86.38 68 PHE A O 1
ATOM 527 N N . VAL A 1 69 ? -13.493 5.201 15.352 1.00 81.69 69 VAL A N 1
ATOM 528 C CA . VAL A 1 69 ? -14.624 5.339 16.289 1.00 81.69 69 VAL A CA 1
ATOM 529 C C . VAL A 1 69 ? -14.163 5.874 17.648 1.00 81.69 69 VAL A C 1
ATOM 531 O O . VAL A 1 69 ? -14.881 6.639 18.281 1.00 81.69 69 VAL A O 1
ATOM 534 N N . LEU A 1 70 ? -12.953 5.513 18.086 1.00 78.56 70 LEU A N 1
ATOM 535 C CA . LEU A 1 70 ? -12.415 5.922 19.387 1.00 78.56 70 LEU A CA 1
ATOM 536 C C . LEU A 1 70 ? -11.810 7.331 19.368 1.00 78.56 70 LEU A C 1
ATOM 538 O O . LEU A 1 70 ? -11.836 8.019 20.386 1.00 78.56 70 LEU A O 1
ATOM 542 N N . ALA A 1 71 ? -11.249 7.763 18.237 1.00 80.81 71 ALA A N 1
ATOM 543 C CA . ALA A 1 71 ? -10.606 9.067 18.121 1.00 80.81 71 ALA A CA 1
ATOM 544 C C . ALA A 1 71 ? -10.829 9.688 16.737 1.00 80.81 71 ALA A C 1
ATOM 546 O O . ALA A 1 71 ? -10.174 9.336 15.754 1.00 80.81 71 ALA A O 1
ATOM 547 N N . ARG A 1 72 ? -11.723 10.681 16.689 1.00 78.44 72 ARG A N 1
ATOM 548 C CA . ARG A 1 72 ? -12.084 11.413 15.464 1.00 78.44 72 ARG A CA 1
ATOM 549 C C . ARG A 1 72 ? -10.908 12.186 14.855 1.00 78.44 72 ARG A C 1
ATOM 551 O O . ARG A 1 72 ? -10.828 12.323 13.640 1.00 78.44 72 ARG A O 1
ATOM 558 N N . ASP A 1 73 ? -9.957 12.612 15.684 1.00 83.88 73 ASP A N 1
ATOM 559 C CA . ASP A 1 73 ? -8.782 13.388 15.258 1.00 83.88 73 ASP A CA 1
ATOM 560 C C . ASP A 1 73 ? -7.788 12.574 14.406 1.00 83.88 73 ASP A C 1
ATOM 562 O O . ASP A 1 73 ? -6.922 13.136 13.729 1.00 83.88 73 ASP A O 1
ATOM 566 N N . ILE A 1 74 ? -7.924 11.243 14.384 1.00 87.12 74 ILE A N 1
ATOM 567 C CA . ILE A 1 74 ? -7.067 10.354 13.589 1.00 87.12 74 ILE A CA 1
ATOM 568 C C . ILE A 1 74 ? -7.328 10.508 12.089 1.00 87.12 74 ILE A C 1
ATOM 570 O O . ILE A 1 74 ? -6.423 10.249 11.294 1.00 87.12 74 ILE A O 1
ATOM 574 N N . GLU A 1 75 ? -8.499 11.005 11.683 1.00 86.62 75 GLU A N 1
ATOM 575 C CA . GLU A 1 75 ? -8.820 11.234 10.272 1.00 86.62 75 GLU A CA 1
ATOM 576 C C . GLU A 1 75 ? -7.789 12.144 9.588 1.00 86.62 75 GLU A C 1
ATOM 578 O O . GLU A 1 75 ? -7.244 11.799 8.535 1.00 86.62 75 GLU A O 1
ATOM 583 N N . HIS A 1 76 ? -7.454 13.274 10.213 1.00 88.81 76 HIS A N 1
ATOM 584 C CA . HIS A 1 76 ? -6.477 14.212 9.661 1.00 88.81 76 HIS A CA 1
ATOM 585 C C . HIS A 1 76 ? -5.063 13.621 9.630 1.00 88.81 76 HIS A C 1
ATOM 587 O O . HIS A 1 76 ? -4.353 13.759 8.629 1.00 88.81 76 HIS A O 1
ATOM 593 N N . ILE A 1 77 ? -4.665 12.919 10.694 1.00 90.75 77 ILE A N 1
ATOM 594 C CA . ILE A 1 77 ? -3.346 12.278 10.790 1.00 90.75 77 ILE A CA 1
ATOM 595 C C . ILE A 1 77 ? -3.199 11.209 9.703 1.00 90.75 77 ILE A C 1
ATOM 597 O O . ILE A 1 77 ? -2.172 11.148 9.024 1.00 90.75 77 ILE A O 1
ATOM 601 N N . TYR A 1 78 ? -4.238 10.404 9.488 1.00 90.19 78 TYR A N 1
ATOM 602 C CA . TYR A 1 78 ? -4.239 9.347 8.486 1.00 90.19 78 TYR A CA 1
ATOM 603 C C . TYR A 1 78 ? -4.077 9.894 7.062 1.00 90.19 78 TYR A C 1
ATOM 605 O O . TYR A 1 78 ? -3.308 9.340 6.275 1.00 90.19 78 TYR A O 1
ATOM 613 N N . GLN A 1 79 ? -4.722 11.017 6.730 1.00 89.62 79 GLN A N 1
ATOM 614 C CA . GLN A 1 79 ? -4.555 11.647 5.415 1.00 89.62 79 GLN A CA 1
ATOM 615 C C . GLN A 1 79 ? -3.113 12.105 5.163 1.00 89.62 79 GLN A C 1
ATOM 617 O O . GLN A 1 79 ? -2.584 11.910 4.066 1.00 89.62 79 GLN A O 1
ATOM 622 N N . VAL A 1 80 ? -2.458 12.698 6.165 1.00 93.19 80 VAL A N 1
ATOM 623 C CA . VAL A 1 80 ? -1.043 13.094 6.065 1.00 93.19 80 VAL A CA 1
ATOM 624 C C . VAL A 1 80 ? -0.148 11.859 5.962 1.00 93.19 80 VAL A C 1
ATOM 626 O O . VAL A 1 80 ? 0.757 11.820 5.126 1.00 93.19 80 VAL A O 1
ATOM 629 N N . PHE A 1 81 ? -0.439 10.824 6.750 1.00 91.62 81 PHE A N 1
ATOM 630 C CA . PHE A 1 81 ? 0.289 9.560 6.725 1.00 91.62 81 PHE A CA 1
ATOM 631 C C . PHE A 1 81 ? 0.236 8.886 5.350 1.00 91.62 81 PHE A C 1
ATOM 633 O O . PHE A 1 81 ? 1.278 8.494 4.834 1.00 91.62 81 PHE A O 1
ATOM 640 N N . LEU A 1 82 ? -0.935 8.810 4.707 1.00 90.69 82 LEU A N 1
ATOM 641 C CA . LEU A 1 82 ? -1.062 8.242 3.360 1.00 90.69 82 LEU A CA 1
ATOM 642 C C . LEU A 1 82 ? -0.232 9.002 2.318 1.00 90.69 82 LEU A C 1
ATOM 644 O O . LEU A 1 82 ? 0.373 8.382 1.442 1.00 90.69 82 LEU A O 1
ATOM 648 N N . ARG A 1 83 ? -0.157 10.335 2.423 1.00 90.81 83 ARG A N 1
ATOM 649 C CA . ARG A 1 83 ? 0.696 11.148 1.540 1.00 90.81 83 ARG A CA 1
ATOM 650 C C . ARG A 1 83 ? 2.172 10.826 1.756 1.00 90.81 83 ARG A C 1
ATOM 652 O O . ARG A 1 83 ? 2.891 10.643 0.782 1.00 90.81 83 ARG A O 1
ATOM 659 N N . ALA A 1 84 ? 2.616 10.710 3.007 1.00 90.50 84 ALA A N 1
ATOM 660 C CA . ALA A 1 84 ? 3.986 10.306 3.319 1.00 90.50 84 ALA A CA 1
ATOM 661 C C . ALA A 1 84 ? 4.287 8.876 2.829 1.00 90.50 84 ALA A C 1
ATOM 663 O O . ALA A 1 84 ? 5.351 8.621 2.264 1.00 90.50 84 ALA A O 1
ATOM 664 N N . LEU A 1 85 ? 3.326 7.962 2.980 1.00 89.38 85 LEU A N 1
ATOM 665 C CA . LEU A 1 85 ? 3.436 6.570 2.550 1.00 89.38 85 LEU A CA 1
ATOM 666 C C . LEU A 1 85 ? 3.619 6.449 1.033 1.00 89.38 85 LEU A C 1
ATOM 668 O O . LEU A 1 85 ? 4.398 5.606 0.597 1.00 89.38 85 LEU A O 1
ATOM 672 N N . LEU A 1 86 ? 2.979 7.319 0.242 1.00 87.56 86 LEU A N 1
ATOM 673 C CA . LEU A 1 86 ? 3.170 7.383 -1.211 1.00 87.56 86 LEU A CA 1
ATOM 674 C C . LEU A 1 86 ? 4.633 7.664 -1.594 1.00 87.56 86 LEU A C 1
ATOM 676 O O . LEU A 1 86 ? 5.154 7.034 -2.511 1.00 87.56 86 LEU A O 1
ATOM 680 N N . PHE A 1 87 ? 5.309 8.572 -0.882 1.00 85.31 87 PHE A N 1
ATOM 681 C CA . PHE A 1 87 ? 6.733 8.858 -1.107 1.00 85.31 87 PHE A CA 1
ATOM 682 C C . PHE A 1 87 ? 7.645 7.740 -0.592 1.00 85.31 87 PHE A C 1
ATOM 684 O O . PHE A 1 87 ? 8.716 7.506 -1.156 1.00 85.31 87 PHE A O 1
ATOM 691 N N . LEU A 1 88 ? 7.227 7.031 0.459 1.00 85.31 88 LEU A N 1
ATOM 692 C CA . LEU A 1 88 ? 7.951 5.869 0.969 1.00 85.31 88 LEU A CA 1
ATOM 693 C C . LEU A 1 88 ? 7.821 4.648 0.047 1.00 85.31 88 LEU A C 1
ATOM 695 O O . LEU A 1 88 ? 8.685 3.779 0.041 1.00 85.31 88 LEU A O 1
ATOM 699 N N . THR A 1 89 ? 6.746 4.554 -0.732 1.00 85.94 89 THR A N 1
ATOM 700 C CA . THR A 1 89 ? 6.619 3.519 -1.757 1.00 85.94 89 THR A CA 1
ATOM 701 C C . THR A 1 89 ? 7.402 3.882 -3.024 1.00 85.94 89 THR A C 1
ATOM 703 O O . THR A 1 89 ? 7.374 5.040 -3.445 1.00 85.94 89 THR A O 1
ATOM 706 N N . PRO A 1 90 ? 8.050 2.905 -3.687 1.00 82.75 90 PRO A N 1
ATOM 707 C CA . PRO A 1 90 ? 8.810 3.119 -4.918 1.00 82.75 90 PRO A CA 1
ATOM 708 C C . PRO A 1 90 ? 7.874 3.297 -6.126 1.00 82.75 90 PRO A C 1
ATOM 710 O O . PRO A 1 90 ? 7.807 2.456 -7.019 1.00 82.75 90 PRO A O 1
ATOM 713 N N . VAL A 1 91 ? 7.106 4.390 -6.131 1.00 83.19 91 VAL A N 1
ATOM 714 C CA . VAL A 1 91 ? 6.202 4.769 -7.231 1.00 83.19 91 VAL A CA 1
ATOM 715 C C . VAL A 1 91 ? 6.942 5.625 -8.258 1.00 83.19 91 VAL A C 1
ATOM 717 O O . VAL A 1 91 ? 6.857 5.368 -9.454 1.00 83.19 91 VAL A O 1
ATOM 720 N N . PHE A 1 92 ? 7.699 6.624 -7.792 1.00 79.56 92 PHE A N 1
ATOM 721 C CA . PHE A 1 92 ? 8.441 7.558 -8.651 1.00 79.56 92 PHE A CA 1
ATOM 722 C C . PHE A 1 92 ? 9.902 7.154 -8.888 1.00 79.56 92 PHE A C 1
ATOM 724 O O . PHE A 1 92 ? 10.577 7.740 -9.730 1.00 79.56 92 PHE A O 1
ATOM 731 N N . TYR A 1 93 ? 10.406 6.172 -8.140 1.00 79.50 93 TYR A N 1
ATOM 732 C CA . TYR A 1 93 ? 11.794 5.718 -8.188 1.00 79.50 93 TYR A CA 1
ATOM 733 C C . TYR A 1 93 ? 11.865 4.193 -8.159 1.00 79.50 93 TYR A C 1
ATOM 735 O O . TYR A 1 93 ? 10.961 3.517 -7.676 1.00 79.50 93 TYR A O 1
ATOM 743 N N . THR A 1 94 ? 12.967 3.641 -8.664 1.00 77.19 94 THR A N 1
ATOM 744 C CA . THR A 1 94 ? 13.238 2.200 -8.567 1.00 77.19 94 THR A CA 1
ATOM 745 C C . THR A 1 94 ? 13.994 1.906 -7.273 1.00 77.19 94 THR A C 1
ATOM 747 O O . THR A 1 94 ? 14.808 2.719 -6.840 1.00 77.19 94 THR A O 1
ATOM 750 N N . ARG A 1 95 ? 13.778 0.730 -6.667 1.00 74.88 95 ARG A N 1
ATOM 751 C CA . ARG A 1 95 ? 14.478 0.316 -5.434 1.00 74.88 95 ARG A CA 1
ATOM 752 C C . ARG A 1 95 ? 16.005 0.366 -5.538 1.00 74.88 95 ARG A C 1
ATOM 754 O O . ARG A 1 95 ? 16.655 0.614 -4.538 1.00 74.88 95 ARG A O 1
ATOM 761 N N . 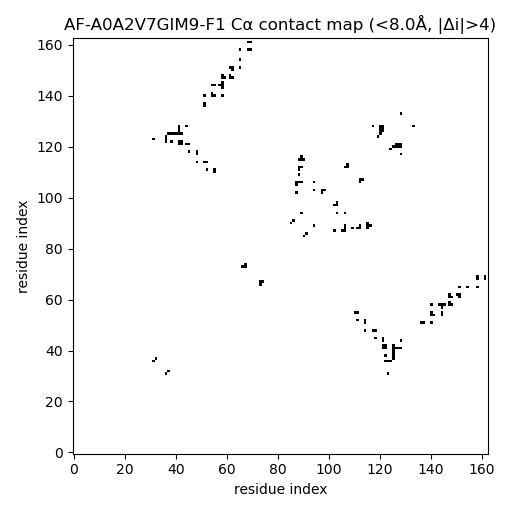SER A 1 96 ? 16.563 0.182 -6.735 1.00 77.50 96 SER A N 1
ATOM 762 C CA . SER A 1 96 ? 18.005 0.281 -7.001 1.00 77.50 96 SER A CA 1
ATOM 763 C C . SER A 1 96 ? 18.590 1.679 -6.786 1.00 77.50 96 SER A C 1
ATOM 765 O O . SER A 1 96 ? 19.800 1.809 -6.644 1.00 77.50 96 SER A O 1
ATOM 767 N N . PHE A 1 97 ? 17.757 2.723 -6.767 1.00 77.88 97 PHE A N 1
ATOM 768 C CA . PHE A 1 97 ? 18.193 4.088 -6.474 1.00 77.88 97 PHE A CA 1
ATOM 769 C C . PHE A 1 97 ? 18.437 4.310 -4.972 1.00 77.88 97 PHE A C 1
ATOM 771 O O . PHE A 1 97 ? 19.151 5.232 -4.583 1.00 77.88 97 PHE A O 1
ATOM 778 N N . LEU A 1 98 ? 17.849 3.467 -4.117 1.00 77.69 98 LEU A N 1
ATOM 779 C CA . LEU A 1 98 ? 18.066 3.500 -2.677 1.00 77.69 98 LEU A CA 1
ATOM 780 C C . LEU A 1 98 ? 19.330 2.691 -2.354 1.00 77.69 98 LEU A C 1
ATOM 782 O O . LEU A 1 98 ? 19.339 1.476 -2.532 1.00 77.69 98 LEU A O 1
ATOM 786 N N . GLY A 1 99 ? 20.384 3.358 -1.875 1.00 78.56 99 GLY A N 1
ATOM 787 C CA . GLY A 1 99 ? 21.557 2.679 -1.306 1.00 78.56 99 GLY A CA 1
ATOM 788 C C . GLY A 1 99 ? 21.247 1.980 0.027 1.00 78.56 99 GLY A C 1
ATOM 789 O O . GLY A 1 99 ? 20.100 1.970 0.473 1.00 78.56 99 GLY A O 1
ATOM 790 N N . ASP A 1 100 ? 22.275 1.466 0.709 1.00 79.69 100 ASP A N 1
ATOM 791 C CA . ASP A 1 100 ? 22.159 0.661 1.946 1.00 79.69 100 ASP A CA 1
ATOM 792 C C . ASP A 1 100 ? 21.830 1.480 3.217 1.00 79.69 100 ASP A C 1
ATOM 794 O O . ASP A 1 100 ? 22.426 1.315 4.281 1.00 79.69 100 ASP A O 1
ATOM 798 N N . GLY A 1 101 ? 20.884 2.413 3.114 1.00 83.88 101 GLY A N 1
ATOM 799 C CA . GLY A 1 101 ? 20.439 3.269 4.213 1.00 83.88 101 GLY A CA 1
ATOM 800 C C . GLY A 1 101 ? 19.116 2.830 4.844 1.00 83.88 101 GLY A C 1
ATOM 801 O O . GLY A 1 101 ? 18.437 1.918 4.376 1.00 83.88 101 GLY A O 1
ATOM 802 N N . LEU A 1 102 ? 18.685 3.562 5.878 1.00 83.38 102 LEU A N 1
ATOM 803 C CA . LEU A 1 102 ? 17.390 3.357 6.550 1.00 83.38 102 LEU A CA 1
ATOM 804 C C . LEU A 1 102 ? 16.203 3.345 5.575 1.00 83.38 102 LEU A C 1
ATOM 806 O O . LEU A 1 102 ? 15.268 2.569 5.751 1.00 83.38 102 LEU A O 1
ATOM 810 N N . ALA A 1 103 ? 16.255 4.164 4.521 1.00 82.12 103 ALA A N 1
ATOM 811 C CA . ALA A 1 103 ? 15.213 4.212 3.502 1.00 82.12 103 ALA A CA 1
ATOM 812 C C . ALA A 1 103 ? 15.016 2.854 2.804 1.00 82.12 103 ALA A C 1
ATOM 814 O O . ALA A 1 103 ? 13.877 2.446 2.595 1.00 82.12 103 ALA A O 1
ATOM 815 N N . HIS A 1 104 ? 16.095 2.118 2.517 1.00 84.75 104 HIS A N 1
ATOM 816 C CA . HIS A 1 104 ? 16.008 0.788 1.912 1.00 84.75 104 HIS A CA 1
ATOM 817 C C . HIS A 1 104 ? 15.251 -0.188 2.817 1.00 84.75 104 HIS A C 1
ATOM 819 O O . HIS A 1 104 ? 14.308 -0.841 2.372 1.00 84.75 104 HIS A O 1
ATOM 825 N N . TYR A 1 105 ? 15.598 -0.229 4.107 1.00 84.25 105 TYR A N 1
ATOM 826 C CA . TYR A 1 105 ? 14.921 -1.086 5.083 1.00 84.25 105 TYR A CA 1
ATOM 827 C C . TYR A 1 105 ? 13.433 -0.757 5.216 1.00 84.25 105 TYR A C 1
ATOM 829 O O . TYR A 1 105 ? 12.603 -1.666 5.246 1.00 84.25 105 TYR A O 1
ATOM 837 N N . LEU A 1 106 ? 13.078 0.531 5.241 1.00 85.00 106 LEU A N 1
ATOM 838 C CA . LEU A 1 106 ? 11.679 0.953 5.315 1.00 85.00 106 LEU A CA 1
ATOM 839 C C . LEU A 1 106 ? 10.883 0.548 4.066 1.00 85.00 106 LEU A C 1
ATOM 841 O O . LEU A 1 106 ? 9.730 0.134 4.188 1.00 85.00 106 LEU A O 1
ATOM 845 N N . VAL A 1 107 ? 11.486 0.617 2.875 1.00 85.06 107 VAL A N 1
ATOM 846 C CA . VAL A 1 107 ? 10.842 0.170 1.628 1.00 85.06 107 VAL A CA 1
ATOM 847 C C . VAL A 1 107 ? 10.687 -1.350 1.586 1.00 85.06 107 VAL A C 1
ATOM 849 O O . VAL A 1 107 ? 9.639 -1.838 1.166 1.00 85.06 107 VAL A O 1
ATOM 852 N N . VAL A 1 108 ? 11.690 -2.105 2.039 1.00 84.56 108 VAL A N 1
ATOM 853 C CA . VAL A 1 108 ? 11.633 -3.576 2.084 1.00 84.56 108 VAL A CA 1
ATOM 854 C C . VAL A 1 108 ? 10.614 -4.074 3.108 1.00 84.56 108 VAL A C 1
ATOM 856 O O . VAL A 1 108 ? 9.969 -5.086 2.872 1.00 84.56 108 VAL A O 1
ATOM 859 N N . LEU A 1 109 ? 10.418 -3.370 4.222 1.00 85.44 109 LEU A N 1
ATOM 860 C CA . LEU A 1 109 ? 9.404 -3.753 5.206 1.00 85.44 109 LEU A CA 1
ATOM 861 C C . LEU A 1 109 ? 7.976 -3.401 4.751 1.00 85.44 109 LEU A C 1
ATOM 863 O O . LEU A 1 109 ? 7.005 -3.943 5.276 1.00 85.44 109 LEU A O 1
ATOM 867 N N . ASN A 1 110 ? 7.826 -2.492 3.786 1.00 88.38 110 ASN A N 1
ATOM 868 C CA . ASN A 1 110 ? 6.527 -1.993 3.365 1.00 88.38 110 ASN A CA 1
ATOM 869 C C . ASN A 1 110 ? 5.798 -3.000 2.445 1.00 88.38 110 ASN A C 1
ATOM 871 O O . ASN A 1 110 ? 6.185 -3.175 1.284 1.00 88.38 110 ASN A O 1
ATOM 875 N N . PRO A 1 111 ? 4.678 -3.611 2.883 1.00 86.56 111 PRO A N 1
ATOM 876 C CA . PRO A 1 111 ? 3.947 -4.578 2.067 1.00 86.56 111 PRO A CA 1
ATOM 877 C C . PRO A 1 111 ? 3.349 -3.948 0.798 1.00 86.56 111 PRO A C 1
ATOM 879 O O . PRO A 1 111 ? 3.260 -4.625 -0.227 1.00 86.56 111 PRO A O 1
ATOM 882 N N . LEU A 1 112 ? 3.017 -2.648 0.810 1.00 88.81 112 LEU A N 1
ATOM 883 C CA . LEU A 1 112 ? 2.555 -1.937 -0.390 1.00 88.81 112 LEU A CA 1
ATOM 884 C C . LEU A 1 112 ? 3.660 -1.822 -1.439 1.00 88.81 112 LEU A C 1
ATOM 886 O O . LEU A 1 112 ? 3.387 -1.965 -2.630 1.00 88.81 112 LEU A O 1
ATOM 890 N N . ALA A 1 113 ? 4.913 -1.630 -1.016 1.00 88.81 113 ALA A N 1
ATOM 891 C CA . ALA A 1 113 ? 6.037 -1.596 -1.943 1.00 88.81 113 ALA A CA 1
ATOM 892 C C . ALA A 1 113 ? 6.184 -2.937 -2.674 1.00 88.81 113 ALA A C 1
ATOM 894 O O . ALA A 1 113 ? 6.496 -2.960 -3.862 1.00 88.81 113 ALA A O 1
ATOM 895 N N . HIS A 1 114 ? 5.928 -4.068 -2.005 1.00 88.31 114 HIS A N 1
ATOM 896 C CA . HIS A 1 114 ? 5.944 -5.383 -2.653 1.00 88.31 114 HIS A CA 1
ATOM 897 C C . HIS A 1 114 ? 4.841 -5.566 -3.696 1.00 88.31 114 HIS A C 1
ATOM 899 O O . HIS A 1 114 ? 5.109 -6.212 -4.711 1.00 88.31 114 HIS A O 1
ATOM 905 N N . MET A 1 115 ? 3.647 -5.013 -3.464 1.00 88.88 115 MET A N 1
ATOM 906 C CA . MET A 1 115 ? 2.536 -5.073 -4.422 1.00 88.88 115 MET A CA 1
ATOM 907 C C . MET A 1 115 ? 2.810 -4.210 -5.653 1.00 88.88 115 MET A C 1
ATOM 909 O O . MET A 1 115 ? 2.626 -4.672 -6.780 1.00 88.88 115 MET A O 1
ATOM 913 N N . ILE A 1 116 ? 3.325 -2.994 -5.447 1.00 88.88 116 ILE A N 1
ATOM 914 C CA . ILE A 1 116 ? 3.699 -2.083 -6.537 1.00 88.88 116 ILE A CA 1
ATOM 915 C C . ILE A 1 116 ? 4.792 -2.718 -7.397 1.00 88.88 116 ILE A C 1
ATOM 917 O O . ILE A 1 116 ? 4.629 -2.808 -8.612 1.00 88.88 116 ILE A O 1
ATOM 921 N N . ASP A 1 117 ? 5.848 -3.249 -6.783 1.00 87.31 117 ASP A N 1
ATOM 922 C CA . ASP A 1 117 ? 6.919 -3.937 -7.505 1.00 87.31 117 ASP A CA 1
ATOM 923 C C . A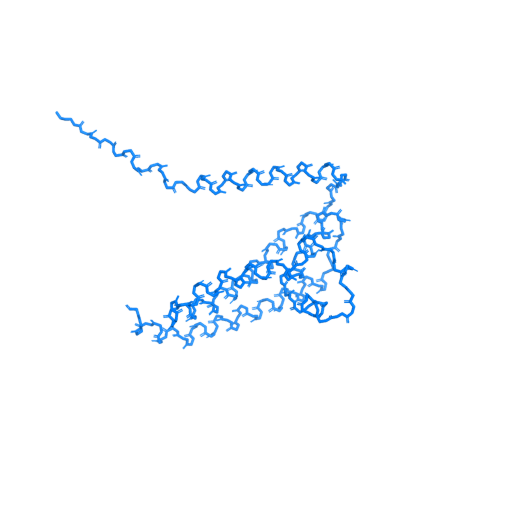SP A 1 117 ? 6.415 -5.110 -8.350 1.00 87.31 117 ASP A C 1
ATOM 925 O O . ASP A 1 117 ? 6.827 -5.243 -9.499 1.00 87.31 117 ASP A O 1
ATOM 929 N N . LEU A 1 118 ? 5.524 -5.943 -7.799 1.00 88.12 118 LEU A N 1
ATOM 930 C CA . LEU A 1 118 ? 4.936 -7.072 -8.526 1.00 88.12 118 LEU A CA 1
ATOM 931 C C . LEU A 1 118 ? 4.089 -6.603 -9.708 1.00 88.12 118 LEU A C 1
ATOM 933 O O . LEU A 1 118 ? 4.200 -7.151 -10.804 1.00 88.12 118 LEU A O 1
ATOM 937 N N . SER A 1 119 ? 3.261 -5.577 -9.502 1.00 86.75 119 SER A N 1
ATOM 938 C CA . SER A 1 119 ? 2.460 -5.003 -10.583 1.00 86.75 119 SER A CA 1
ATOM 939 C C . SER A 1 119 ? 3.351 -4.431 -11.689 1.00 86.75 119 SER A C 1
ATOM 941 O O . SER A 1 119 ? 3.114 -4.690 -12.868 1.00 86.75 119 SER A O 1
ATOM 943 N N . ARG A 1 120 ? 4.442 -3.751 -11.313 1.00 84.69 120 ARG A N 1
ATOM 944 C CA . ARG A 1 120 ? 5.412 -3.167 -12.238 1.00 84.69 120 ARG A CA 1
ATOM 945 C C . ARG A 1 120 ? 6.161 -4.236 -13.028 1.00 84.69 120 ARG A C 1
ATOM 947 O O . ARG A 1 120 ? 6.251 -4.109 -14.243 1.00 84.69 120 ARG A O 1
ATOM 954 N N . SER A 1 121 ? 6.652 -5.293 -12.378 1.00 85.31 121 SER A N 1
ATOM 955 C CA . SER A 1 121 ? 7.387 -6.365 -13.066 1.00 85.31 121 SER A CA 1
ATOM 956 C C . SER A 1 121 ? 6.508 -7.137 -14.052 1.00 85.31 121 SER A C 1
ATOM 958 O O . SER A 1 121 ? 6.974 -7.565 -15.103 1.00 85.31 121 SER A O 1
ATOM 960 N N . ILE A 1 122 ? 5.220 -7.298 -13.736 1.00 85.56 122 ILE A N 1
ATOM 961 C CA . ILE A 1 122 ? 4.256 -7.950 -14.630 1.00 85.56 122 ILE A CA 1
ATOM 962 C C . ILE A 1 122 ? 3.929 -7.054 -15.829 1.00 85.56 122 ILE A C 1
ATOM 964 O O . ILE A 1 122 ? 3.876 -7.543 -16.957 1.00 85.56 122 ILE A O 1
ATOM 968 N N . LEU A 1 123 ? 3.698 -5.759 -15.584 1.00 82.12 123 LEU A N 1
ATOM 969 C CA . LEU A 1 123 ? 3.270 -4.805 -16.608 1.00 82.12 123 LEU A CA 1
ATOM 970 C C . LEU A 1 123 ? 4.408 -4.365 -17.527 1.00 82.12 123 LEU A C 1
ATOM 972 O O . LEU A 1 123 ? 4.211 -4.351 -18.734 1.00 82.12 123 LEU A O 1
ATOM 976 N N . LEU A 1 124 ? 5.561 -3.986 -16.972 1.00 80.75 124 LEU A N 1
ATOM 977 C CA . LEU A 1 124 ? 6.669 -3.395 -17.729 1.00 80.75 124 LEU A CA 1
ATOM 978 C C . LEU A 1 124 ? 7.661 -4.449 -18.221 1.00 80.75 124 LEU A C 1
ATOM 980 O O . LEU A 1 124 ? 8.013 -4.450 -19.396 1.00 80.75 124 LEU A O 1
ATOM 984 N N . ASP A 1 125 ? 8.080 -5.361 -17.339 1.00 80.88 125 ASP A N 1
ATOM 985 C CA . ASP A 1 125 ? 9.122 -6.348 -17.657 1.00 80.88 125 ASP A CA 1
ATOM 986 C C . ASP A 1 125 ? 8.540 -7.641 -18.255 1.00 80.88 125 ASP A C 1
ATOM 988 O O . ASP A 1 125 ? 9.275 -8.511 -18.720 1.00 80.88 125 ASP A O 1
ATOM 992 N N . GLY A 1 126 ? 7.211 -7.806 -18.220 1.00 77.69 126 GLY A N 1
ATOM 993 C CA . GLY A 1 126 ? 6.536 -9.031 -18.648 1.00 77.69 126 GLY A CA 1
ATOM 994 C C . GLY A 1 126 ? 6.937 -10.262 -17.830 1.00 77.69 126 GLY A C 1
ATOM 995 O O . GLY A 1 126 ? 6.713 -11.388 -18.282 1.00 77.69 126 GLY A O 1
ATOM 996 N N . ALA A 1 127 ? 7.523 -10.073 -16.646 1.00 78.12 127 ALA A N 1
ATOM 997 C CA . ALA A 1 127 ? 8.054 -11.144 -15.819 1.00 78.12 127 ALA A CA 1
ATOM 998 C C . ALA A 1 127 ? 6.925 -11.949 -15.164 1.00 78.12 127 ALA A C 1
ATOM 1000 O O . ALA A 1 127 ? 5.944 -11.392 -14.664 1.00 78.12 127 ALA A O 1
ATOM 1001 N N . LEU A 1 128 ? 7.083 -13.273 -15.138 1.00 78.50 128 LEU A N 1
ATOM 1002 C CA . LEU A 1 128 ? 6.176 -14.149 -14.409 1.00 78.50 128 LEU A CA 1
ATOM 1003 C C . LEU A 1 128 ? 6.467 -14.036 -12.906 1.00 78.50 128 LEU A C 1
ATOM 1005 O O . LEU A 1 128 ? 7.612 -14.244 -12.491 1.00 78.50 128 LEU A O 1
ATOM 1009 N N . PRO A 1 129 ? 5.463 -13.714 -12.073 1.00 79.69 129 PRO A N 1
ATOM 1010 C CA . PRO A 1 129 ? 5.655 -13.673 -10.633 1.00 79.69 129 PRO A CA 1
ATOM 1011 C C . PRO A 1 129 ? 5.945 -15.088 -10.117 1.00 79.69 129 PRO A C 1
ATOM 1013 O O . PRO A 1 129 ? 5.277 -16.049 -10.499 1.00 79.69 129 PRO A O 1
ATOM 1016 N N . SER A 1 130 ? 6.934 -15.230 -9.232 1.00 83.75 130 SER A N 1
ATOM 1017 C CA . SER A 1 130 ? 7.228 -16.529 -8.627 1.00 83.75 130 SER A CA 1
ATOM 1018 C C . SER A 1 130 ? 6.042 -16.998 -7.779 1.00 83.75 130 SER A C 1
ATOM 1020 O O . SER A 1 130 ? 5.536 -16.262 -6.926 1.00 83.75 130 SER A O 1
ATOM 1022 N N . GLY A 1 131 ? 5.597 -18.238 -8.006 1.00 83.06 131 GLY A N 1
ATOM 1023 C CA . GLY A 1 131 ? 4.461 -18.822 -7.286 1.00 83.06 131 GLY A CA 1
ATOM 1024 C C . GLY A 1 131 ? 4.667 -18.822 -5.769 1.00 83.06 131 GLY A C 1
ATOM 1025 O O . GLY A 1 131 ? 3.743 -18.525 -5.021 1.00 83.06 131 GLY A O 1
ATOM 1026 N N . GLU A 1 132 ? 5.902 -19.040 -5.315 1.00 86.06 132 GLU A N 1
ATOM 1027 C CA . GLU A 1 132 ? 6.281 -18.972 -3.899 1.00 86.06 132 GLU A CA 1
ATOM 1028 C C . GLU A 1 132 ? 6.044 -17.584 -3.291 1.00 86.06 132 GLU A C 1
ATOM 1030 O O . GLU A 1 132 ? 5.493 -17.470 -2.197 1.00 86.06 132 GLU A O 1
ATOM 1035 N N . ARG A 1 133 ? 6.399 -16.512 -4.014 1.00 84.94 133 ARG A N 1
ATOM 1036 C CA . ARG A 1 133 ? 6.199 -15.133 -3.545 1.00 84.94 133 ARG A CA 1
ATOM 1037 C C . ARG A 1 133 ? 4.715 -14.786 -3.478 1.00 84.94 133 ARG A C 1
ATOM 1039 O O . ARG A 1 133 ? 4.282 -14.158 -2.515 1.00 84.94 133 ARG A O 1
ATOM 1046 N N . LEU A 1 134 ? 3.939 -15.213 -4.472 1.00 87.25 134 LEU A N 1
ATOM 1047 C CA . LEU A 1 134 ? 2.482 -15.065 -4.492 1.00 87.25 134 LEU A CA 1
ATOM 1048 C C . LEU A 1 134 ? 1.822 -15.789 -3.315 1.00 87.25 134 LEU A C 1
ATOM 1050 O O . LEU A 1 134 ? 1.036 -15.181 -2.590 1.00 87.25 134 LEU A O 1
ATOM 1054 N N . LEU A 1 135 ? 2.175 -17.056 -3.097 1.00 89.06 135 LEU A N 1
ATOM 1055 C CA . LEU A 1 135 ? 1.651 -17.860 -1.994 1.00 89.06 135 LEU A CA 1
ATOM 1056 C C . LEU A 1 135 ? 2.041 -17.277 -0.634 1.00 89.06 135 LEU A C 1
ATOM 1058 O O . LEU A 1 135 ? 1.183 -17.151 0.236 1.00 89.06 135 LEU A O 1
ATOM 1062 N N . GLY A 1 136 ? 3.296 -16.856 -0.460 1.00 90.50 136 GLY A N 1
ATOM 1063 C CA . GLY A 1 136 ? 3.756 -16.209 0.769 1.00 90.50 136 GLY A CA 1
ATOM 1064 C C . GLY A 1 136 ? 2.969 -14.934 1.080 1.00 90.50 136 GLY A C 1
ATOM 1065 O O . GLY A 1 136 ? 2.469 -14.769 2.192 1.00 90.50 136 GLY A O 1
ATOM 1066 N N . LEU A 1 137 ? 2.776 -14.062 0.085 1.00 90.75 137 LEU A N 1
ATOM 1067 C CA . LEU A 1 137 ? 1.981 -12.841 0.249 1.00 90.75 137 LEU A CA 1
ATOM 1068 C C . LEU A 1 137 ? 0.504 -13.133 0.524 1.00 90.75 137 LEU A C 1
ATOM 1070 O O . LEU A 1 137 ? -0.114 -12.422 1.317 1.00 90.75 137 LEU A O 1
ATOM 1074 N N . LEU A 1 138 ? -0.062 -14.161 -0.108 1.00 92.50 138 LEU A N 1
ATOM 1075 C CA . LEU A 1 138 ? -1.445 -14.571 0.119 1.00 92.50 138 LEU A CA 1
ATOM 1076 C C . LEU A 1 138 ? -1.645 -15.072 1.551 1.00 92.50 138 LEU A C 1
ATOM 1078 O O . LEU A 1 138 ? -2.578 -14.641 2.226 1.00 92.50 138 LEU A O 1
ATOM 1082 N N . LEU A 1 139 ? -0.746 -15.932 2.032 1.00 93.81 139 LEU A N 1
ATOM 1083 C CA . LEU A 1 139 ? -0.799 -16.481 3.384 1.00 93.81 139 LEU A CA 1
ATOM 1084 C C . LEU A 1 139 ? -0.618 -15.394 4.445 1.00 93.81 139 LEU A C 1
ATOM 1086 O O . LEU A 1 139 ? -1.402 -15.335 5.391 1.00 93.81 139 LEU A O 1
ATOM 1090 N N . VAL A 1 140 ? 0.365 -14.506 4.274 1.00 93.38 140 VAL A N 1
ATOM 1091 C CA . VAL A 1 140 ? 0.616 -13.410 5.222 1.00 93.38 140 VAL A CA 1
ATOM 1092 C C . VAL A 1 140 ? -0.570 -12.448 5.267 1.00 93.38 140 VAL A C 1
ATOM 1094 O O . VAL A 1 140 ? -1.086 -12.179 6.350 1.00 93.38 140 VAL A O 1
ATOM 1097 N N . ASN A 1 141 ? -1.055 -11.963 4.118 1.00 93.50 141 ASN A N 1
ATOM 1098 C CA . ASN A 1 141 ? -2.204 -11.051 4.108 1.00 93.50 141 ASN A CA 1
ATOM 1099 C C . ASN A 1 141 ? -3.481 -11.737 4.608 1.00 93.50 141 ASN A C 1
ATOM 1101 O O . ASN A 1 141 ? -4.236 -11.129 5.361 1.00 93.50 141 ASN A O 1
ATOM 1105 N N . GLY A 1 142 ? -3.708 -13.005 4.254 1.00 93.81 142 GLY A N 1
ATOM 1106 C CA . GLY A 1 142 ? -4.842 -13.782 4.756 1.00 93.81 142 GLY A CA 1
ATOM 1107 C C . GLY A 1 142 ? -4.811 -13.949 6.277 1.00 93.81 142 GLY A C 1
ATOM 1108 O O . GLY A 1 142 ? -5.831 -13.756 6.942 1.00 93.81 142 GLY A O 1
ATOM 1109 N N . LEU A 1 143 ? -3.635 -14.228 6.846 1.00 95.62 143 LEU A N 1
ATOM 1110 C CA . LEU A 1 143 ? -3.447 -14.302 8.294 1.00 95.62 143 LEU A CA 1
ATOM 1111 C C . LEU A 1 143 ? -3.703 -12.946 8.965 1.00 95.62 143 LEU A C 1
ATOM 1113 O O . LEU A 1 143 ? -4.409 -12.891 9.971 1.00 95.62 143 LEU A O 1
ATOM 1117 N N . LEU A 1 144 ? -3.183 -11.853 8.400 1.00 95.44 144 LEU A N 1
ATOM 1118 C CA . LEU A 1 144 ? -3.405 -10.503 8.926 1.00 95.44 144 LEU A CA 1
ATOM 1119 C C . LEU A 1 144 ? -4.881 -10.100 8.879 1.00 95.44 144 LEU A C 1
ATOM 1121 O O . LEU A 1 144 ? -5.377 -9.547 9.857 1.00 95.44 144 LEU A O 1
ATOM 1125 N N . VAL A 1 145 ? -5.607 -10.439 7.809 1.00 95.94 145 VAL A N 1
ATOM 1126 C CA . VAL A 1 145 ? -7.068 -10.254 7.738 1.00 95.94 145 VAL A CA 1
ATOM 1127 C C . VAL A 1 145 ? -7.763 -11.041 8.844 1.00 95.94 145 VAL A C 1
ATOM 1129 O O . VAL A 1 145 ? -8.604 -10.484 9.547 1.00 95.94 145 VAL A O 1
ATOM 1132 N N . ALA A 1 146 ? -7.397 -12.307 9.055 1.00 95.25 146 ALA A N 1
ATOM 1133 C CA . ALA A 1 146 ? -7.992 -13.122 10.111 1.00 95.25 146 ALA A CA 1
ATOM 1134 C C . ALA A 1 146 ? -7.731 -12.540 11.514 1.00 95.25 146 ALA A C 1
ATOM 1136 O O . ALA A 1 146 ? -8.638 -12.519 12.350 1.00 95.25 146 ALA A O 1
ATOM 1137 N N . ILE A 1 147 ? -6.519 -12.037 11.771 1.00 95.12 147 ILE A N 1
ATOM 1138 C CA . ILE A 1 147 ? -6.159 -11.373 13.032 1.00 95.12 147 ILE A CA 1
ATOM 1139 C C . ILE A 1 147 ? -6.945 -10.068 13.194 1.00 95.12 147 ILE A C 1
ATOM 1141 O O . ILE A 1 147 ? -7.587 -9.873 14.226 1.00 95.12 147 ILE A O 1
ATOM 1145 N N . ALA A 1 148 ? -6.949 -9.203 12.178 1.00 93.69 148 ALA A N 1
ATOM 1146 C CA . ALA A 1 148 ? -7.669 -7.932 12.198 1.00 93.69 148 ALA A CA 1
ATOM 1147 C C . ALA A 1 148 ? -9.172 -8.134 12.425 1.00 93.69 148 ALA A C 1
ATOM 1149 O O . ALA A 1 148 ? -9.777 -7.425 13.224 1.00 93.69 148 ALA A O 1
ATOM 1150 N N . PHE A 1 149 ? -9.765 -9.150 11.796 1.00 94.12 149 PHE A N 1
ATOM 1151 C CA . PHE A 1 149 ? -11.170 -9.498 11.982 1.00 94.12 149 PHE A CA 1
ATOM 1152 C C . PHE A 1 149 ? -11.479 -9.983 13.406 1.00 94.12 149 PHE A C 1
ATOM 1154 O O . PHE A 1 149 ? -12.492 -9.596 13.988 1.00 94.12 149 PHE A O 1
ATOM 1161 N N . ARG A 1 150 ? -10.602 -10.804 14.003 1.00 93.31 150 ARG A N 1
ATOM 1162 C CA . ARG A 1 150 ? -10.746 -11.227 15.409 1.00 93.31 150 ARG A CA 1
ATOM 1163 C C . ARG A 1 150 ? -10.640 -10.049 16.369 1.00 93.31 150 ARG A C 1
ATOM 1165 O O . ARG A 1 150 ? -11.429 -9.967 17.307 1.00 93.31 150 ARG A O 1
ATOM 1172 N N . LEU A 1 151 ? -9.692 -9.145 16.125 1.00 91.12 151 LEU A N 1
ATOM 1173 C CA . LEU A 1 151 ? -9.555 -7.919 16.905 1.00 91.12 151 LEU A CA 1
ATOM 1174 C C . LEU A 1 151 ? -10.822 -7.072 16.785 1.00 91.12 151 LEU A C 1
ATOM 1176 O O . LEU A 1 151 ? -11.408 -6.741 17.809 1.00 91.12 151 LEU A O 1
ATOM 1180 N N . PHE A 1 152 ? -11.300 -6.813 15.567 1.00 89.50 152 PHE A N 1
ATOM 1181 C CA . PHE A 1 152 ? -12.532 -6.060 15.320 1.00 89.50 152 PHE A CA 1
ATOM 1182 C C . PHE A 1 152 ? -13.720 -6.609 16.124 1.00 89.50 152 PHE A C 1
ATOM 1184 O O . PHE A 1 152 ? -14.345 -5.867 16.879 1.00 89.50 152 PHE A O 1
ATOM 1191 N N . LYS A 1 153 ? -13.959 -7.926 16.071 1.00 88.25 153 LYS A N 1
ATOM 1192 C CA . LYS A 1 153 ? -15.020 -8.573 16.863 1.00 88.25 153 LYS A CA 1
ATOM 1193 C C . LYS A 1 153 ? -14.844 -8.425 18.373 1.00 88.25 153 LYS A C 1
ATOM 1195 O O . LYS A 1 153 ? -15.825 -8.342 19.099 1.00 88.25 153 LYS A O 1
ATOM 1200 N N . SER A 1 154 ? -13.607 -8.401 18.864 1.00 85.62 154 SER A N 1
ATOM 1201 C CA . SER A 1 154 ? -13.351 -8.179 20.289 1.00 85.62 154 SER A CA 1
ATOM 1202 C C . SER A 1 154 ? -13.652 -6.743 20.726 1.00 85.62 154 SER A C 1
ATOM 1204 O O . SER A 1 154 ? -13.950 -6.529 21.901 1.00 85.62 154 SER A O 1
ATOM 1206 N N . PHE A 1 155 ? -13.547 -5.766 19.822 1.00 83.12 155 PHE A N 1
ATOM 1207 C CA . PHE A 1 155 ? -13.842 -4.358 20.104 1.00 83.12 155 PHE A CA 1
ATOM 1208 C C . PHE A 1 155 ? -15.313 -3.989 19.855 1.00 83.12 155 PHE A C 1
ATOM 1210 O O . PHE A 1 155 ? -15.778 -3.009 20.432 1.00 83.12 155 PHE A O 1
ATOM 1217 N N . GLU A 1 156 ? -16.060 -4.793 19.092 1.00 78.12 156 GLU A N 1
ATOM 1218 C CA . GLU A 1 156 ? -17.491 -4.615 18.786 1.00 78.12 156 GLU A CA 1
ATOM 1219 C C . GLU A 1 156 ? -18.370 -4.234 20.000 1.00 78.12 156 GLU A C 1
ATOM 1221 O O . GLU A 1 156 ? -19.120 -3.264 19.883 1.00 78.12 156 GLU A O 1
ATOM 1226 N N . PRO A 1 157 ? -18.246 -4.861 21.192 1.00 70.75 157 PRO A N 1
ATOM 1227 C CA . PRO A 1 157 ? -19.078 -4.502 22.344 1.00 70.75 157 PRO A CA 1
ATOM 1228 C C . PRO A 1 157 ? -18.819 -3.085 22.868 1.00 70.75 157 PRO A C 1
ATOM 1230 O O . PRO A 1 157 ? -19.737 -2.438 23.355 1.00 70.75 157 PRO A O 1
ATOM 1233 N N . ARG A 1 158 ? -17.573 -2.598 22.768 1.00 70.56 158 ARG A N 1
ATOM 1234 C CA . ARG A 1 158 ? -17.210 -1.232 23.178 1.00 70.56 158 ARG A CA 1
ATOM 1235 C C . ARG A 1 158 ? -17.636 -0.211 22.133 1.00 70.56 158 ARG A C 1
ATOM 1237 O O . ARG A 1 158 ? -18.033 0.885 22.493 1.00 70.56 158 ARG A O 1
ATOM 1244 N N . LEU A 1 159 ? -17.575 -0.566 20.849 1.00 68.44 159 LEU A N 1
ATOM 1245 C CA . LEU A 1 159 ? -18.004 0.316 19.759 1.00 68.44 159 LEU A CA 1
ATOM 1246 C C . LEU A 1 159 ? -19.499 0.656 19.861 1.00 68.44 159 LEU A C 1
ATOM 1248 O O . LEU A 1 159 ? -19.871 1.786 19.574 1.00 68.44 159 LEU A O 1
ATOM 1252 N N . ALA A 1 160 ? -20.331 -0.283 20.324 1.00 71.06 160 ALA A N 1
ATOM 1253 C CA . ALA A 1 160 ? -21.766 -0.069 20.519 1.00 71.06 160 ALA A CA 1
ATOM 1254 C C . ALA A 1 160 ? -22.116 0.914 21.655 1.00 71.06 160 ALA A C 1
ATOM 1256 O O . ALA A 1 160 ? -23.240 1.394 21.702 1.00 71.06 160 ALA A O 1
ATOM 1257 N N . GLU A 1 161 ? -21.189 1.204 22.570 1.00 71.44 161 GLU A N 1
ATOM 1258 C CA . GLU A 1 161 ? -21.411 2.158 23.666 1.00 71.44 161 GLU A CA 1
ATOM 1259 C C . GLU A 1 161 ? -21.117 3.610 23.248 1.00 71.44 161 GLU A C 1
ATOM 1261 O O . GLU A 1 161 ? -21.661 4.547 23.826 1.00 71.44 161 GLU A O 1
ATOM 1266 N N . TYR A 1 162 ? -20.264 3.803 22.235 1.00 64.31 162 TYR A N 1
ATOM 1267 C CA . TYR A 1 162 ? -19.844 5.125 21.751 1.00 64.31 162 TYR A CA 1
ATOM 1268 C C . TYR A 1 162 ? -20.674 5.660 20.570 1.00 64.31 162 TYR A C 1
ATOM 1270 O O . TYR A 1 162 ? -20.459 6.805 20.164 1.00 64.31 162 TYR A O 1
ATOM 1278 N N . VAL A 1 163 ? -21.583 4.854 20.009 1.00 57.59 163 VAL A N 1
ATOM 1279 C CA . VAL A 1 163 ? -22.489 5.214 18.898 1.00 57.59 163 VAL A CA 1
ATOM 1280 C C . VAL A 1 163 ? -23.892 5.458 19.431 1.00 57.59 163 VAL A C 1
ATOM 1282 O O . VAL A 1 163 ? -24.477 6.495 19.047 1.00 57.59 163 VAL A O 1
#

Sequence (163 aa):
MPGSVNRWSIRHLPAPHTIDFLIAMGFCVIAAYVSGVRPSSSVLFLPCVLILQFLLVSWVSLLLSCVFVLARDIEHIYQVFLRALLFLTPVFYTRSFLGDGLAHYLVVLNPLAHMIDLSRSILLDGALPSGERLLGLLLVNGLLVAIAFRLFKSFEPRLAEYV

Radius of gyration: 20.79 Å; Cα contacts (8 Å, |Δi|>4): 98; chains: 1; bounding box: 73×41×50 Å

Mean predicted aligned error: 9.5 Å

Foldseek 3Di:
DDDPDDPPVPPPPPVVVVVVVVVVVVVVVVVLVVLVADQAPLVVCVVLLVVLVVLQVLLVVLLVVLVCLVDVVVVVVVVVVVVVVVVLACPPHDLVVDDPDPSNVSLVVDVVNVSVVSVCCCRRVVDHDDPVVSVVSCVVSVVSNVVSVVVSVVCVVVSVVSD

pLDDT: mean 82.48, std 10.36, range [51.31, 95.94]

Secondary structure (DSSP, 8-state):
------GGGGTTS-HHHHHHHHHHHHHHHHHHHHTT----GGGGGHHHHHHHHHHHHHHHHHHHHHHHHH-TTHHHHHHHHHHHHHHHSTTSS-GGGS-SSHHHHHHHH-HHHHHHHHHHHHHTS-PPPPHHHHHHHHHHHHHHHHHHHHHHHHHHHHHHHH-